Protein AF-A0A538QUZ4-F1 (afdb_monomer_lite)

Radius 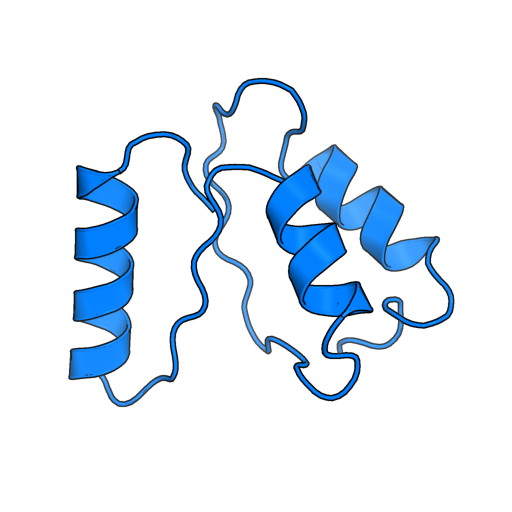of gyration: 12.06 Å; chains: 1; bounding box: 28×19×32 Å

Structure (mmCIF, N/CA/C/O backbone):
data_AF-A0A538QUZ4-F1
#
_entry.id   AF-A0A538QUZ4-F1
#
loop_
_atom_site.group_PDB
_atom_site.id
_atom_site.type_symbol
_atom_site.label_atom_id
_atom_site.label_alt_id
_atom_site.label_comp_id
_atom_site.label_asym_id
_atom_site.label_entity_id
_atom_site.label_seq_id
_atom_site.pdbx_PDB_ins_code
_atom_site.Cartn_x
_atom_site.Cartn_y
_atom_site.Cartn_z
_atom_site.occupancy
_atom_site.B_iso_or_equiv
_atom_site.auth_seq_id
_atom_site.auth_comp_id
_atom_site.auth_asym_id
_atom_site.auth_atom_id
_atom_site.pdbx_PDB_model_num
ATOM 1 N N . MET A 1 1 ? 3.022 -1.826 0.360 1.00 88.50 1 MET A N 1
ATOM 2 C CA . MET A 1 1 ? 3.420 -0.617 1.098 1.00 88.50 1 MET A CA 1
ATOM 3 C C . MET A 1 1 ? 4.908 -0.671 1.203 1.00 88.50 1 MET A C 1
ATOM 5 O O . MET A 1 1 ? 5.410 -1.698 1.643 1.00 88.50 1 MET A O 1
ATOM 9 N N . ASP A 1 2 ? 5.554 0.355 0.690 1.00 86.69 2 ASP A N 1
ATOM 10 C CA . ASP A 1 2 ? 7.000 0.410 0.525 1.00 86.69 2 ASP A CA 1
ATOM 11 C C . ASP A 1 2 ? 7.358 1.887 0.350 1.00 86.69 2 ASP A C 1
ATOM 13 O O . ASP A 1 2 ? 6.659 2.583 -0.402 1.00 86.69 2 ASP A O 1
ATOM 17 N N . ASP A 1 3 ? 8.357 2.383 1.074 1.00 87.69 3 ASP A N 1
ATOM 18 C CA . ASP A 1 3 ? 8.767 3.785 1.011 1.00 87.69 3 ASP A CA 1
ATOM 19 C C . ASP A 1 3 ? 9.543 4.085 -0.280 1.00 87.69 3 ASP A C 1
ATOM 21 O O . ASP A 1 3 ? 9.429 5.191 -0.823 1.00 87.69 3 ASP A O 1
ATOM 25 N N . ASP A 1 4 ? 10.214 3.084 -0.855 1.00 91.25 4 ASP A N 1
ATOM 26 C CA . ASP A 1 4 ? 10.870 3.195 -2.151 1.00 91.25 4 ASP A CA 1
ATOM 27 C C . ASP A 1 4 ? 9.846 3.187 -3.299 1.00 91.25 4 ASP A C 1
ATOM 29 O O . ASP A 1 4 ? 9.086 2.239 -3.525 1.00 91.25 4 ASP A O 1
ATOM 33 N N . ALA A 1 5 ? 9.801 4.289 -4.049 1.00 92.00 5 ALA A N 1
ATOM 34 C CA . ALA A 1 5 ? 8.808 4.476 -5.102 1.00 92.00 5 ALA A CA 1
ATOM 35 C C . ALA A 1 5 ? 8.980 3.506 -6.273 1.00 92.00 5 ALA A C 1
ATOM 37 O O . ALA A 1 5 ? 7.978 3.007 -6.791 1.00 92.00 5 ALA A O 1
ATOM 38 N N . ASP A 1 6 ? 10.222 3.215 -6.654 1.00 94.25 6 ASP A N 1
ATOM 39 C CA . ASP A 1 6 ? 10.521 2.356 -7.796 1.00 94.25 6 ASP A CA 1
ATOM 40 C C . ASP A 1 6 ? 10.122 0.907 -7.493 1.00 94.25 6 ASP A C 1
ATOM 42 O O . ASP A 1 6 ? 9.413 0.276 -8.283 1.00 94.25 6 ASP A O 1
ATOM 46 N N . THR A 1 7 ? 10.478 0.406 -6.308 1.00 92.50 7 THR A N 1
ATOM 47 C CA . THR A 1 7 ? 10.084 -0.924 -5.824 1.00 92.50 7 THR A CA 1
ATOM 48 C C . THR A 1 7 ? 8.567 -1.040 -5.713 1.00 92.50 7 THR A C 1
ATOM 50 O O . THR A 1 7 ? 7.970 -1.985 -6.245 1.00 92.50 7 THR A O 1
ATOM 53 N N . ARG A 1 8 ? 7.910 -0.046 -5.099 1.00 94.06 8 ARG A N 1
ATOM 54 C CA . ARG A 1 8 ? 6.447 -0.011 -4.963 1.00 94.06 8 ARG A CA 1
ATOM 55 C C . ARG A 1 8 ? 5.739 -0.081 -6.315 1.00 94.06 8 ARG A C 1
ATOM 57 O O . ARG A 1 8 ? 4.780 -0.840 -6.459 1.00 94.06 8 ARG A O 1
ATOM 64 N N . MET A 1 9 ? 6.194 0.701 -7.294 1.00 95.06 9 MET A N 1
ATOM 65 C CA . MET A 1 9 ? 5.599 0.736 -8.631 1.00 95.06 9 MET A CA 1
ATOM 66 C C . MET A 1 9 ? 5.873 -0.547 -9.417 1.00 95.06 9 MET A C 1
ATOM 68 O O . MET A 1 9 ? 4.964 -1.059 -10.067 1.00 95.06 9 MET A O 1
ATOM 72 N N . ALA A 1 10 ? 7.080 -1.110 -9.323 1.00 95.94 10 ALA A N 1
ATOM 73 C CA . ALA A 1 10 ? 7.419 -2.366 -9.988 1.00 95.94 10 ALA A CA 1
ATOM 74 C C . ALA A 1 10 ? 6.551 -3.535 -9.491 1.00 95.94 10 ALA A C 1
ATOM 76 O O . ALA A 1 10 ? 6.044 -4.319 -10.295 1.00 95.94 10 ALA A O 1
ATOM 77 N N . ILE A 1 11 ? 6.330 -3.635 -8.175 1.00 94.38 11 ILE A N 1
ATOM 78 C CA . ILE A 1 11 ? 5.462 -4.666 -7.587 1.00 94.38 11 ILE A CA 1
ATOM 79 C C . ILE A 1 11 ? 4.001 -4.447 -7.991 1.00 94.38 11 ILE A C 1
ATOM 81 O O . ILE A 1 11 ? 3.310 -5.413 -8.316 1.00 94.38 11 ILE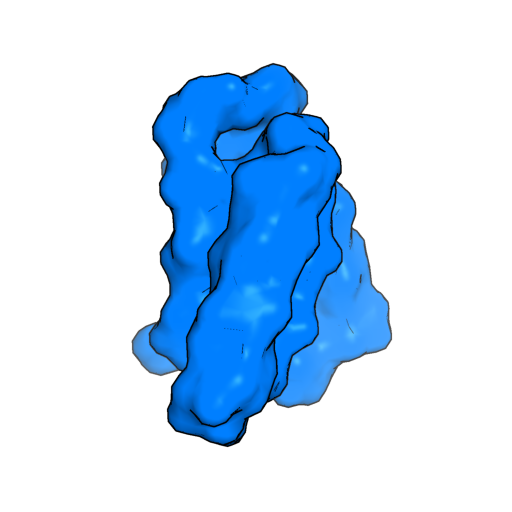 A O 1
ATOM 85 N N . ALA A 1 12 ? 3.524 -3.199 -7.979 1.00 95.38 12 ALA A N 1
ATOM 86 C CA . ALA A 1 12 ? 2.164 -2.882 -8.404 1.00 95.38 12 ALA A CA 1
ATOM 87 C C . ALA A 1 12 ? 1.924 -3.305 -9.858 1.00 95.38 12 ALA A C 1
ATOM 89 O O . ALA A 1 12 ? 0.977 -4.044 -10.118 1.00 95.38 12 ALA A O 1
ATOM 90 N N . GLN A 1 13 ? 2.835 -2.941 -10.766 1.00 96.75 13 GLN A N 1
ATOM 91 C CA . GLN A 1 13 ? 2.751 -3.330 -12.172 1.00 96.75 13 GLN A CA 1
ATOM 92 C C . GLN A 1 13 ? 2.747 -4.853 -12.339 1.00 96.75 13 GLN A C 1
ATOM 94 O O . GLN A 1 13 ? 1.932 -5.387 -13.080 1.00 96.75 13 GLN A O 1
ATOM 99 N N . LEU A 1 14 ? 3.604 -5.572 -11.606 1.00 96.69 14 LEU A N 1
ATOM 100 C CA . LEU A 1 14 ? 3.647 -7.035 -11.659 1.00 96.69 14 LEU A CA 1
ATOM 101 C C . LEU A 1 14 ? 2.314 -7.678 -11.240 1.00 96.69 14 LEU A C 1
ATOM 103 O O . LEU A 1 14 ? 1.886 -8.670 -11.831 1.00 96.69 14 LEU A O 1
ATOM 107 N N . LEU A 1 15 ? 1.663 -7.141 -10.205 1.00 95.38 15 LEU A N 1
ATOM 108 C CA . LEU A 1 15 ? 0.363 -7.629 -9.743 1.00 95.38 15 LEU A CA 1
ATOM 109 C C . LEU A 1 15 ? -0.745 -7.316 -10.751 1.00 95.38 15 LEU A C 1
ATOM 111 O O . LEU A 1 15 ? -1.591 -8.175 -11.005 1.00 95.38 15 LEU A O 1
ATOM 115 N N . GLU A 1 16 ? -0.721 -6.123 -11.341 1.00 96.12 16 GLU A N 1
ATOM 116 C CA . GLU A 1 16 ? -1.660 -5.723 -12.390 1.00 96.12 16 GLU A CA 1
ATOM 117 C C . GLU A 1 16 ? -1.519 -6.586 -13.646 1.00 96.12 16 GLU A C 1
ATOM 119 O O . GLU A 1 16 ? -2.520 -7.088 -14.160 1.00 96.12 16 GLU A O 1
ATOM 124 N N . ASP A 1 17 ? -0.287 -6.862 -14.079 1.00 97.31 17 ASP A N 1
ATOM 125 C CA . ASP A 1 17 ? 0.008 -7.752 -15.207 1.00 97.31 17 ASP A CA 1
ATOM 126 C C . ASP A 1 17 ? -0.474 -9.190 -14.945 1.00 97.31 17 ASP A C 1
ATOM 128 O O . ASP A 1 17 ? -0.882 -9.903 -15.864 1.00 97.31 17 ASP A O 1
ATOM 132 N N . ALA A 1 18 ? -0.479 -9.616 -13.679 1.00 96.25 18 ALA A N 1
ATOM 133 C CA . ALA A 1 18 ? -1.032 -10.897 -13.247 1.00 96.25 18 ALA A CA 1
ATOM 134 C C . ALA A 1 18 ? -2.571 -10.891 -13.095 1.00 96.25 18 ALA A C 1
ATOM 136 O O . ALA A 1 18 ? -3.153 -11.914 -12.726 1.00 96.25 18 ALA A O 1
ATOM 137 N N . GLY A 1 19 ? -3.241 -9.773 -13.396 1.00 96.19 19 GLY A N 1
ATOM 138 C CA . GLY A 1 19 ? -4.698 -9.628 -13.369 1.00 96.19 19 GLY A CA 1
ATOM 139 C C . GLY A 1 19 ? -5.281 -9.250 -12.006 1.00 96.19 19 GLY A C 1
ATOM 140 O O . GLY A 1 19 ? -6.499 -9.325 -11.824 1.00 96.19 19 GLY A O 1
ATOM 141 N N . TYR A 1 20 ? -4.445 -8.856 -11.044 1.00 94.50 20 TYR A N 1
ATOM 142 C CA . TYR A 1 20 ? -4.900 -8.342 -9.754 1.00 94.50 20 TYR A CA 1
ATOM 143 C C . TYR A 1 20 ? -5.099 -6.828 -9.804 1.00 94.50 20 TYR A C 1
ATOM 145 O O . TYR A 1 20 ? -4.503 -6.124 -10.610 1.00 94.50 20 TYR A O 1
ATOM 153 N N . HIS A 1 21 ? -5.917 -6.307 -8.894 1.00 91.69 21 HIS A N 1
ATOM 154 C CA . HIS A 1 21 ? -5.971 -4.872 -8.652 1.00 91.69 21 HIS A CA 1
ATOM 155 C C . HIS A 1 21 ? -4.991 -4.513 -7.533 1.00 91.69 21 HIS A C 1
ATOM 157 O O . HIS A 1 21 ? -5.109 -5.037 -6.421 1.00 91.69 21 HIS A O 1
ATOM 163 N N . ALA A 1 22 ? -4.024 -3.645 -7.827 1.00 92.75 22 ALA A N 1
ATOM 164 C CA . ALA A 1 22 ? -3.029 -3.200 -6.863 1.00 92.75 22 ALA A CA 1
ATOM 165 C C . ALA A 1 22 ? -3.399 -1.825 -6.289 1.00 92.75 22 ALA A C 1
ATOM 167 O O . ALA A 1 22 ? -3.697 -0.884 -7.017 1.00 92.75 22 ALA A O 1
ATOM 168 N N . LEU A 1 23 ? -3.340 -1.704 -4.962 1.00 92.88 23 LEU A N 1
ATOM 169 C CA . LEU A 1 23 ? -3.403 -0.426 -4.255 1.00 92.88 23 LEU A CA 1
ATOM 170 C C . LEU A 1 23 ? -2.038 -0.166 -3.626 1.00 92.88 23 LEU A C 1
ATOM 172 O O . LEU A 1 23 ? -1.493 -1.026 -2.926 1.00 92.88 23 LEU A O 1
ATOM 176 N N . THR A 1 24 ? -1.488 1.018 -3.863 1.00 93.75 24 THR A N 1
ATOM 177 C CA . THR A 1 24 ? -0.165 1.401 -3.370 1.00 93.75 24 THR A CA 1
ATOM 178 C C . THR A 1 24 ? -0.273 2.445 -2.272 1.00 93.75 24 THR A C 1
ATOM 180 O O . THR A 1 24 ? -1.068 3.370 -2.377 1.00 93.75 24 THR A O 1
ATOM 183 N N . ALA A 1 25 ? 0.582 2.319 -1.264 1.00 91.94 25 ALA A N 1
ATOM 184 C CA . ALA A 1 25 ? 0.824 3.332 -0.245 1.00 91.94 25 ALA A CA 1
ATOM 185 C C . ALA A 1 25 ? 2.327 3.365 0.057 1.00 91.94 25 ALA A C 1
ATOM 187 O O . ALA A 1 25 ? 2.988 2.321 -0.007 1.00 91.94 25 ALA A O 1
ATOM 188 N N . SER A 1 26 ? 2.847 4.551 0.344 1.00 90.06 26 SER A N 1
ATOM 189 C CA . SER A 1 26 ? 4.241 4.820 0.696 1.00 90.06 26 SER A CA 1
ATOM 190 C C . SER A 1 26 ? 4.569 4.473 2.149 1.00 90.06 26 SER A C 1
ATOM 192 O O . SER A 1 26 ? 5.707 4.140 2.449 1.00 90.06 26 SER A O 1
ATOM 194 N N . ASP A 1 27 ? 3.575 4.469 3.040 1.00 88.62 27 ASP A N 1
ATOM 195 C CA . ASP A 1 27 ? 3.722 4.012 4.421 1.00 88.62 27 ASP A CA 1
ATOM 196 C C . ASP A 1 27 ? 2.401 3.456 4.996 1.00 88.62 27 ASP A C 1
ATOM 198 O O . ASP A 1 27 ? 1.361 3.400 4.326 1.00 88.62 27 ASP A O 1
ATOM 202 N N . GLY A 1 28 ? 2.444 3.008 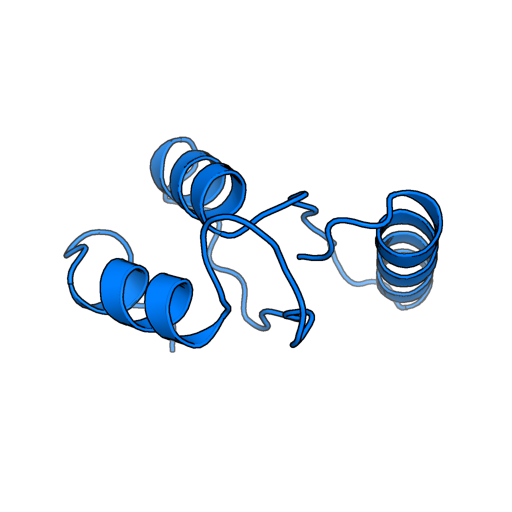6.256 1.00 87.25 28 GLY A N 1
ATOM 203 C CA . GLY A 1 28 ? 1.272 2.474 6.953 1.00 87.25 28 GLY A CA 1
ATOM 204 C C . GLY A 1 28 ? 0.180 3.509 7.261 1.00 87.25 28 GLY A C 1
ATOM 205 O O . GLY A 1 28 ? -0.992 3.139 7.353 1.00 87.25 28 GLY A O 1
ATOM 206 N N . LEU A 1 29 ? 0.517 4.795 7.404 1.00 88.50 29 LEU A N 1
ATOM 207 C CA . LEU A 1 29 ? -0.462 5.851 7.682 1.00 88.50 29 LEU A CA 1
ATOM 208 C C . LEU A 1 29 ? -1.291 6.167 6.438 1.00 88.50 29 LEU A C 1
ATOM 210 O O . LEU A 1 29 ? -2.521 6.197 6.523 1.00 88.50 29 LEU A O 1
ATOM 214 N N . GLU A 1 30 ? -0.633 6.334 5.290 1.00 90.00 30 GLU A N 1
ATOM 215 C CA . GLU A 1 30 ? -1.301 6.539 4.002 1.00 90.00 30 GLU A CA 1
ATOM 216 C C . GLU A 1 30 ? -2.238 5.367 3.694 1.00 90.00 30 GLU A C 1
ATOM 218 O O . GLU A 1 30 ? -3.390 5.559 3.302 1.00 90.00 30 GLU A O 1
ATOM 223 N N . ALA A 1 31 ? -1.795 4.138 3.958 1.00 89.81 31 ALA A N 1
ATOM 224 C CA . ALA A 1 31 ? -2.638 2.973 3.760 1.00 89.81 31 ALA A CA 1
ATOM 225 C C . ALA A 1 31 ? -3.896 2.961 4.636 1.00 89.81 31 ALA A C 1
ATOM 227 O O . ALA A 1 31 ? -4.978 2.620 4.154 1.00 89.81 31 ALA A O 1
ATOM 228 N N . LEU A 1 32 ? -3.781 3.322 5.919 1.00 88.94 32 LEU A N 1
ATOM 229 C CA . LEU A 1 32 ? -4.948 3.443 6.796 1.00 88.94 32 LEU A CA 1
ATOM 230 C C . LEU A 1 32 ? -5.894 4.542 6.303 1.00 88.94 32 LEU A C 1
ATOM 232 O O . LEU A 1 32 ? -7.110 4.368 6.360 1.00 88.94 32 LEU A O 1
ATOM 236 N N . GLU A 1 33 ? -5.361 5.656 5.799 1.00 90.19 33 GLU A N 1
ATOM 237 C CA . GLU A 1 33 ? -6.173 6.732 5.234 1.00 90.19 33 GLU A CA 1
ATOM 238 C C . GLU A 1 33 ? -6.942 6.279 3.986 1.00 90.19 33 GLU A C 1
ATOM 240 O O . GLU A 1 33 ? -8.147 6.526 3.903 1.00 90.19 33 GLU A O 1
ATOM 245 N N . ILE A 1 34 ? -6.292 5.560 3.063 1.00 89.62 34 ILE A N 1
ATOM 246 C CA . ILE A 1 34 ? -6.943 4.970 1.882 1.00 89.62 34 ILE A CA 1
ATOM 247 C C . ILE A 1 34 ? -8.085 4.044 2.315 1.00 89.62 34 ILE A C 1
ATOM 249 O O . ILE A 1 34 ? -9.217 4.194 1.853 1.00 89.62 34 ILE A O 1
ATOM 253 N N . LEU A 1 35 ? -7.821 3.130 3.253 1.00 88.00 35 LEU A N 1
ATOM 254 C CA . LEU A 1 35 ? -8.824 2.176 3.730 1.00 88.00 35 LEU A CA 1
ATOM 255 C C . LEU A 1 35 ? -10.013 2.850 4.435 1.00 88.00 35 LEU A C 1
ATOM 257 O O . LEU A 1 35 ? -11.138 2.364 4.334 1.00 88.00 35 LEU A O 1
ATOM 261 N N . ARG A 1 36 ? -9.787 3.972 5.129 1.00 87.88 36 ARG A N 1
ATOM 262 C CA . ARG A 1 36 ? -10.857 4.767 5.758 1.00 87.88 36 ARG A CA 1
ATOM 263 C C . ARG A 1 36 ? -11.670 5.564 4.747 1.00 87.88 36 ARG A C 1
ATOM 265 O O . ARG A 1 36 ? -12.887 5.654 4.880 1.00 87.88 36 ARG A O 1
ATOM 272 N N . ARG A 1 37 ? -11.015 6.162 3.747 1.00 89.25 37 ARG A N 1
ATOM 273 C CA . ARG A 1 37 ? -11.691 6.927 2.684 1.00 89.25 37 ARG A CA 1
ATOM 274 C C . ARG A 1 37 ? -12.535 6.031 1.795 1.00 89.25 37 ARG A C 1
ATOM 276 O O . ARG A 1 37 ? -13.593 6.452 1.331 1.00 89.25 37 ARG A O 1
ATOM 283 N N . GLU A 1 38 ? -12.102 4.791 1.612 1.00 85.69 38 GLU A N 1
ATOM 284 C CA . GLU A 1 38 ? -12.795 3.814 0.788 1.00 85.69 38 GLU A CA 1
ATOM 285 C C . GLU A 1 38 ? -13.086 2.517 1.559 1.00 85.69 38 GLU A C 1
ATOM 287 O O . GLU A 1 38 ? -12.494 1.476 1.281 1.00 85.69 38 GLU A O 1
ATOM 292 N N . PRO A 1 39 ? -14.077 2.510 2.473 1.00 79.25 39 PRO A N 1
ATOM 293 C CA . PRO A 1 39 ? -14.365 1.355 3.335 1.00 79.25 39 PRO A CA 1
ATOM 294 C C . PRO A 1 39 ? -14.780 0.083 2.580 1.00 79.25 39 PRO A C 1
ATOM 296 O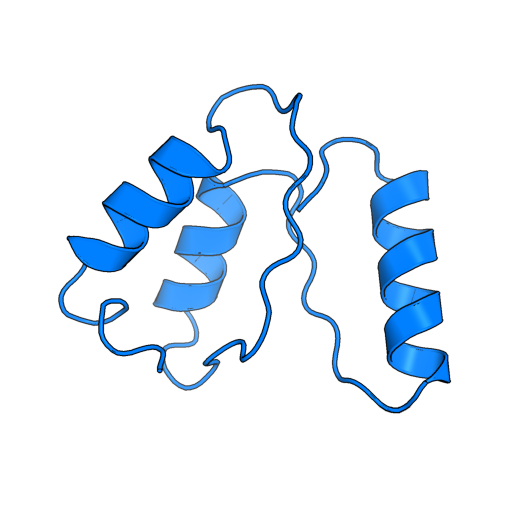 O . PRO A 1 39 ? -14.803 -1.013 3.143 1.00 79.25 39 PRO A O 1
ATOM 299 N N . ARG A 1 40 ? -15.170 0.227 1.306 1.00 81.56 40 ARG A N 1
ATOM 300 C CA . ARG A 1 40 ? -15.507 -0.889 0.411 1.00 81.56 40 ARG A CA 1
ATOM 301 C C . ARG A 1 40 ? -14.263 -1.596 -0.124 1.00 81.56 40 ARG A C 1
ATOM 303 O O . ARG A 1 40 ? -14.370 -2.760 -0.505 1.00 81.56 40 ARG A O 1
ATOM 310 N N . LEU A 1 41 ? -13.112 -0.923 -0.146 1.00 80.94 41 LEU A N 1
ATOM 311 C CA . LEU A 1 41 ? -11.839 -1.541 -0.483 1.00 80.94 41 LEU A CA 1
ATOM 312 C C . LEU A 1 41 ? -11.425 -2.449 0.675 1.00 80.94 41 LEU A C 1
ATOM 314 O O . LEU A 1 41 ? -11.084 -2.015 1.775 1.00 80.94 41 LEU A O 1
ATOM 318 N N . ARG A 1 42 ? -11.497 -3.753 0.419 1.00 80.06 42 ARG A N 1
ATOM 319 C CA . ARG A 1 42 ? -11.075 -4.807 1.340 1.00 80.06 42 ARG A CA 1
ATOM 320 C C . ARG A 1 42 ? -9.947 -5.589 0.679 1.00 80.06 42 ARG A C 1
ATOM 322 O O . ARG A 1 42 ? -10.235 -6.527 -0.066 1.00 80.06 42 ARG A O 1
ATOM 329 N N . PRO A 1 43 ? -8.678 -5.197 0.889 1.00 84.00 43 PRO A N 1
ATOM 330 C CA . PRO A 1 43 ? -7.567 -5.934 0.313 1.00 84.00 43 PRO A CA 1
ATOM 331 C C . PRO A 1 43 ? -7.567 -7.364 0.859 1.00 84.00 43 PRO A C 1
ATOM 333 O O . PRO A 1 43 ? -7.629 -7.580 2.070 1.00 84.00 43 PRO A O 1
ATOM 336 N N . SER A 1 44 ? -7.504 -8.338 -0.048 1.00 85.50 44 SER A N 1
ATOM 337 C CA . SER A 1 44 ? -7.359 -9.761 0.293 1.00 85.50 44 SER A CA 1
ATOM 338 C C . SER A 1 44 ? -5.914 -10.129 0.638 1.00 85.50 44 SER A C 1
ATOM 340 O O . SER A 1 44 ? -5.664 -11.162 1.249 1.00 85.50 44 SER A O 1
ATOM 342 N N . LEU A 1 45 ? -4.961 -9.283 0.240 1.00 85.62 45 LEU A N 1
ATOM 343 C CA . LEU A 1 45 ? -3.543 -9.412 0.534 1.00 85.62 45 LEU A CA 1
ATOM 344 C C . LEU A 1 45 ? -2.962 -8.024 0.786 1.00 85.62 45 LEU A C 1
ATOM 346 O O . LEU A 1 45 ? -3.271 -7.073 0.069 1.00 85.62 45 LEU A O 1
ATOM 350 N N . VAL A 1 46 ? -2.091 -7.927 1.786 1.00 87.50 46 VAL A N 1
ATOM 351 C CA . VAL A 1 46 ? -1.312 -6.724 2.061 1.00 87.50 46 VAL A CA 1
ATOM 352 C C . VAL A 1 46 ? 0.165 -7.095 2.017 1.00 87.50 46 VAL A C 1
ATOM 354 O O . VAL A 1 46 ? 0.632 -7.890 2.830 1.00 87.50 46 VAL A O 1
ATOM 357 N N . LEU A 1 47 ? 0.892 -6.521 1.059 1.00 87.69 47 LEU A N 1
ATOM 358 C CA . LEU A 1 47 ? 2.348 -6.617 0.969 1.00 87.69 47 LEU A CA 1
ATOM 359 C C . LEU A 1 47 ? 2.955 -5.428 1.713 1.00 87.69 47 LEU A C 1
ATOM 361 O O . LEU A 1 47 ? 2.626 -4.278 1.414 1.00 87.69 47 LEU A O 1
ATOM 365 N N . LEU A 1 48 ? 3.801 -5.712 2.696 1.00 83.81 48 LEU A N 1
ATOM 366 C CA . LEU A 1 48 ? 4.427 -4.729 3.576 1.00 83.81 48 LEU A CA 1
ATOM 367 C C . LEU A 1 48 ? 5.935 -4.883 3.462 1.00 83.81 48 LEU A C 1
ATOM 369 O O . LEU A 1 48 ? 6.434 -5.995 3.656 1.00 83.81 48 LEU A O 1
ATOM 373 N N . ASP A 1 49 ? 6.633 -3.786 3.195 1.00 80.19 49 ASP A N 1
ATOM 374 C CA . ASP A 1 49 ? 8.066 -3.750 3.416 1.00 80.19 49 ASP A CA 1
ATOM 375 C C . ASP A 1 49 ? 8.375 -3.805 4.924 1.00 80.19 49 ASP A C 1
ATOM 377 O O . ASP A 1 49 ? 7.609 -3.347 5.781 1.00 80.19 49 ASP A O 1
ATOM 381 N N . VAL A 1 50 ? 9.485 -4.458 5.255 1.00 68.38 50 VAL A N 1
ATOM 382 C CA . VAL A 1 50 ? 9.921 -4.699 6.631 1.00 68.38 50 VAL A CA 1
ATOM 383 C C . VAL A 1 50 ? 10.600 -3.457 7.216 1.00 68.38 50 VAL A C 1
ATOM 385 O O . VAL A 1 50 ? 10.619 -3.314 8.440 1.00 68.38 50 VAL A O 1
ATOM 388 N N . MET A 1 51 ? 11.129 -2.558 6.380 1.00 67.00 51 MET A N 1
ATOM 389 C CA . MET A 1 51 ? 11.992 -1.450 6.788 1.00 67.00 51 MET A CA 1
ATOM 390 C C . MET A 1 51 ? 11.428 -0.084 6.369 1.00 67.00 51 MET A C 1
ATOM 392 O O . MET A 1 51 ? 12.121 0.703 5.742 1.00 67.00 51 MET A O 1
ATOM 396 N N . MET A 1 52 ? 10.209 0.249 6.803 1.00 66.12 52 MET A N 1
ATOM 397 C CA . MET A 1 52 ? 9.619 1.572 6.550 1.00 66.12 52 MET A CA 1
ATOM 398 C C . MET A 1 52 ? 9.855 2.568 7.707 1.00 66.12 52 MET A C 1
ATOM 400 O O . MET A 1 52 ? 9.760 2.187 8.881 1.00 66.12 52 MET A O 1
ATOM 404 N N . PRO A 1 53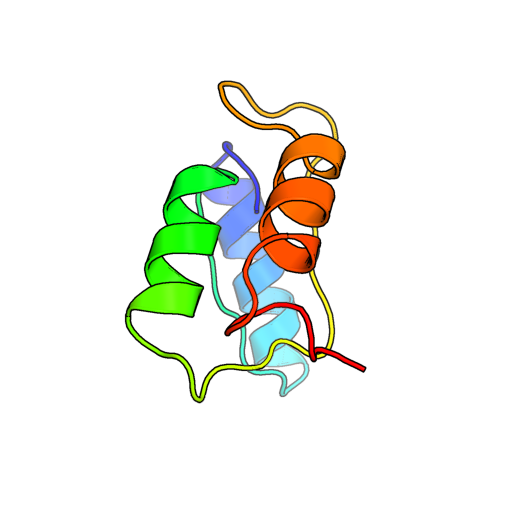 ? 10.090 3.866 7.426 1.00 60.12 53 PRO A N 1
ATOM 405 C CA . PRO A 1 53 ? 9.982 4.929 8.422 1.00 60.12 53 PRO A CA 1
ATOM 406 C C . PRO A 1 53 ? 8.518 5.157 8.859 1.00 60.12 53 PRO A C 1
ATOM 408 O O . PRO A 1 53 ? 7.569 4.814 8.160 1.00 60.12 53 PRO A O 1
ATOM 411 N N . ASN A 1 54 ? 8.329 5.789 10.023 1.00 69.25 54 ASN A N 1
ATOM 412 C CA . ASN A 1 54 ? 7.041 6.207 10.614 1.00 69.25 54 ASN A CA 1
ATOM 413 C C . ASN A 1 54 ? 6.132 5.094 11.159 1.00 69.25 54 ASN A C 1
ATOM 415 O O . ASN A 1 54 ? 5.791 5.128 12.343 1.00 69.25 54 ASN A O 1
ATOM 419 N N . MET A 1 55 ? 5.708 4.146 10.322 1.00 74.62 55 MET A N 1
ATOM 420 C CA . MET A 1 55 ? 4.802 3.069 10.727 1.00 74.62 55 MET A CA 1
ATOM 421 C C . MET A 1 55 ? 5.156 1.766 10.017 1.00 74.62 55 MET A C 1
ATOM 423 O O . MET A 1 55 ? 4.973 1.640 8.808 1.00 74.62 55 MET A O 1
ATOM 427 N N . ASP A 1 56 ? 5.611 0.783 10.791 1.00 74.38 56 ASP A N 1
ATOM 428 C CA . ASP A 1 56 ? 5.928 -0.544 10.272 1.00 74.38 56 ASP A CA 1
ATOM 429 C C . ASP A 1 56 ? 4.666 -1.403 10.050 1.00 74.38 56 ASP A C 1
ATOM 431 O O . ASP A 1 56 ? 3.551 -1.088 10.488 1.00 74.38 56 ASP A O 1
ATOM 435 N N . GLY A 1 57 ? 4.836 -2.547 9.383 1.00 75.94 57 GLY A N 1
ATOM 436 C CA . GLY A 1 57 ? 3.723 -3.446 9.081 1.00 75.94 57 GLY A CA 1
ATOM 437 C C . GLY A 1 57 ? 3.031 -4.067 10.300 1.00 75.94 57 GLY A C 1
ATOM 438 O O . GLY A 1 57 ? 1.859 -4.446 10.210 1.00 75.94 57 GLY A O 1
ATOM 439 N N . LYS A 1 58 ? 3.700 -4.151 11.458 1.00 79.88 58 LYS A N 1
ATOM 440 C CA . LYS A 1 58 ? 3.073 -4.643 12.695 1.00 79.88 58 LYS A CA 1
ATOM 441 C C . LYS A 1 58 ? 2.161 -3.577 13.284 1.00 79.88 58 LYS A C 1
ATOM 443 O O . LYS A 1 58 ? 1.033 -3.893 13.657 1.00 79.88 58 LYS A O 1
ATOM 448 N N . GLN A 1 59 ? 2.629 -2.332 13.335 1.00 85.56 59 GLN A N 1
ATOM 449 C CA . GLN A 1 59 ? 1.847 -1.188 13.793 1.00 85.56 59 GLN A CA 1
ATOM 450 C C . GLN A 1 59 ? 0.626 -0.964 12.896 1.00 85.56 59 GLN A C 1
ATOM 452 O O . GLN A 1 59 ? -0.477 -0.803 13.419 1.00 85.56 59 GLN A O 1
ATOM 457 N N . PHE A 1 60 ? 0.792 -1.054 11.571 1.00 87.00 60 PHE A N 1
ATOM 458 C CA . PHE A 1 60 ? -0.321 -1.013 10.618 1.00 87.00 60 PHE A CA 1
ATOM 459 C C . PHE A 1 60 ? -1.372 -2.085 10.934 1.00 87.00 60 PHE A C 1
ATOM 461 O O . PHE A 1 60 ? -2.556 -1.779 11.080 1.00 87.00 60 PHE A O 1
ATOM 468 N N . ARG A 1 61 ? -0.945 -3.347 11.090 1.00 84.44 61 ARG A N 1
ATOM 469 C CA . ARG A 1 61 ? -1.861 -4.464 11.356 1.00 84.44 61 ARG A CA 1
ATOM 470 C C . ARG A 1 61 ? -2.596 -4.304 12.684 1.00 84.44 61 ARG A C 1
ATOM 472 O O . ARG A 1 61 ? -3.779 -4.624 12.762 1.00 84.44 61 ARG A O 1
ATOM 479 N N . GLU A 1 62 ? -1.918 -3.825 13.722 1.00 86.12 62 GLU A N 1
ATOM 480 C CA . GLU A 1 62 ? -2.550 -3.568 15.017 1.00 86.12 62 GLU A CA 1
ATOM 481 C C . GLU A 1 62 ? -3.613 -2.468 14.906 1.00 86.12 62 GLU A C 1
ATOM 483 O O . GLU A 1 62 ? -4.752 -2.667 15.328 1.00 86.12 62 GLU A O 1
ATOM 488 N N . GLN A 1 63 ? -3.288 -1.348 14.253 1.00 85.44 63 GLN A N 1
ATOM 489 C CA . GLN A 1 63 ? -4.242 -0.261 14.013 1.00 85.44 63 GLN A CA 1
ATOM 490 C C . GLN A 1 63 ? -5.438 -0.723 13.175 1.00 85.44 63 GLN A C 1
ATOM 492 O O . GLN A 1 63 ? -6.578 -0.427 13.522 1.00 85.44 63 GLN A O 1
ATOM 497 N N . GLN A 1 64 ? -5.201 -1.512 12.125 1.00 83.19 64 GLN A N 1
ATOM 498 C CA . GLN A 1 64 ? -6.262 -2.083 11.296 1.00 83.19 64 GLN A CA 1
ATOM 499 C C . GLN A 1 64 ? -7.211 -2.984 12.105 1.00 83.19 64 GLN A C 1
ATOM 501 O O . GLN A 1 64 ? -8.412 -2.977 11.856 1.00 83.19 64 GLN A O 1
ATOM 506 N N . ARG A 1 65 ? -6.699 -3.758 13.076 1.00 81.62 65 ARG A N 1
ATOM 507 C CA . ARG A 1 65 ? -7.533 -4.617 13.940 1.00 81.62 65 ARG A CA 1
ATOM 508 C C . ARG A 1 65 ? -8.342 -3.826 14.961 1.00 81.62 65 ARG A C 1
ATOM 510 O O . ARG A 1 65 ? -9.464 -4.225 15.265 1.00 81.62 65 ARG A O 1
ATOM 517 N N . LEU A 1 66 ? -7.765 -2.760 15.513 1.00 82.06 66 LEU A N 1
ATOM 518 C CA . LEU A 1 66 ? -8.435 -1.890 16.482 1.00 82.06 66 LEU A CA 1
ATOM 519 C C . LEU A 1 66 ? -9.516 -1.024 15.830 1.00 82.06 66 LEU A C 1
ATOM 521 O O . LEU A 1 66 ? -10.505 -0.679 16.476 1.00 82.06 66 LEU A O 1
ATOM 525 N N . ASP A 1 67 ? -9.342 -0.687 14.556 1.00 77.81 67 ASP A N 1
ATOM 526 C CA . ASP A 1 67 ? -10.313 0.075 13.788 1.00 77.81 67 ASP A CA 1
ATOM 527 C C . ASP A 1 67 ? -11.534 -0.812 13.474 1.00 77.81 67 ASP A C 1
ATOM 529 O O . ASP A 1 67 ? -11.477 -1.726 12.652 1.00 77.81 67 ASP A O 1
ATOM 533 N N . ALA A 1 68 ? -12.653 -0.575 14.167 1.00 68.06 68 ALA A N 1
ATOM 534 C CA . ALA A 1 68 ? -13.868 -1.390 14.070 1.00 68.06 68 ALA A CA 1
ATOM 535 C C . ALA A 1 68 ? -14.456 -1.445 12.646 1.00 68.06 68 ALA A C 1
ATOM 537 O O . ALA A 1 68 ? -15.175 -2.394 12.313 1.00 68.06 68 ALA A O 1
ATOM 538 N N . GLU A 1 69 ? -14.135 -0.456 11.807 1.00 69.31 69 GLU A N 1
ATOM 539 C CA . GLU A 1 69 ? -14.535 -0.407 10.404 1.00 69.31 69 GLU A CA 1
ATOM 540 C C . GLU A 1 69 ? -13.565 -1.159 9.484 1.00 69.31 69 GLU A C 1
ATOM 542 O O . GLU A 1 69 ? -13.966 -1.536 8.383 1.00 69.31 69 GLU A O 1
ATOM 547 N N . LEU A 1 70 ? -12.327 -1.436 9.912 1.00 70.69 70 LEU A N 1
ATOM 548 C CA . LEU A 1 70 ? -11.300 -2.146 9.131 1.00 70.69 70 LEU A CA 1
ATOM 549 C C . LEU A 1 70 ? -10.991 -3.561 9.644 1.00 70.69 70 LEU A C 1
ATOM 551 O O . LEU A 1 70 ? -10.534 -4.402 8.872 1.00 70.69 70 LEU A O 1
ATOM 555 N N . GLY A 1 71 ? -11.305 -3.868 10.904 1.00 59.53 71 GLY A N 1
ATOM 556 C CA . GLY A 1 71 ? -10.977 -5.124 11.590 1.00 59.53 71 GLY A CA 1
ATOM 557 C C . GLY A 1 71 ? -11.726 -6.367 11.094 1.00 59.53 71 GLY A C 1
ATOM 558 O O . GLY A 1 71 ? -11.605 -7.437 11.689 1.00 59.53 71 GLY A O 1
ATOM 559 N N . ARG A 1 72 ? -12.502 -6.247 10.010 1.00 56.62 72 ARG A N 1
ATOM 560 C CA . ARG A 1 72 ? -13.187 -7.349 9.319 1.00 56.62 72 ARG A CA 1
ATOM 561 C C . ARG A 1 72 ? -12.626 -7.543 7.905 1.00 56.62 72 ARG A C 1
ATOM 563 O O . ARG A 1 72 ? -13.387 -7.532 6.940 1.00 56.62 72 ARG A O 1
ATOM 570 N N . SER A 1 73 ? -11.311 -7.687 7.772 1.00 49.2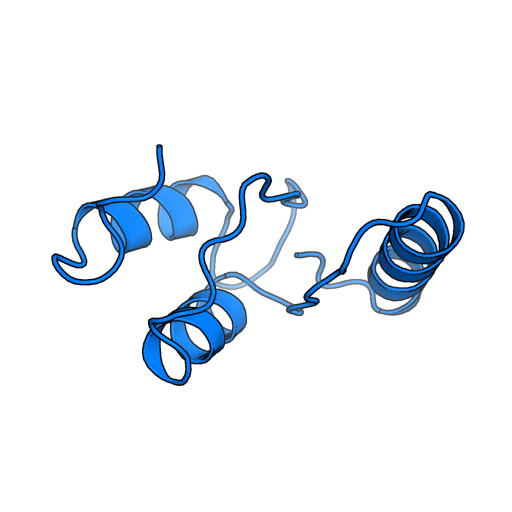5 73 SER A N 1
ATOM 571 C CA . SER A 1 73 ? -10.738 -8.362 6.600 1.00 49.25 73 SER A CA 1
ATOM 572 C C . SER A 1 73 ? -10.581 -9.851 6.948 1.00 49.25 73 SER A C 1
ATOM 574 O O . SER A 1 73 ? -10.091 -10.131 8.046 1.00 49.25 73 SER A O 1
ATOM 576 N N . PRO A 1 74 ? -11.066 -10.784 6.107 1.00 44.59 74 PRO A N 1
ATOM 577 C CA . PRO A 1 74 ? -10.911 -12.223 6.330 1.00 44.59 74 PRO A CA 1
ATOM 578 C C . PRO A 1 74 ? -9.444 -12.670 6.340 1.00 44.59 74 PRO A C 1
ATOM 580 O O . PRO A 1 74 ? -8.603 -11.976 5.725 1.00 44.59 74 PRO A O 1
#

Sequence (74 aa):
MDDDADTRMAIAQLLEDAGYHALTASDGLEALEILRREPRLRPSLVLLDVMMPNMDGKQFREQQRLDAELGRSP

Secondary structure (DSSP, 8-state):
--S-HHHHHHHHHHHHHTTPPP---SSHHHHHHHHHH-TT---S-----SS-SS--HHHHHHHHHHSTTTS---

pLDDT: mean 84.01, std 11.41, range [44.59, 97.31]

Foldseek 3Di:
DALDPVVQVVVCVVCVVVVHHDDGDNALVRVVVVCVVCLVDQDLDDDFDQDHPPAGPVNSVVVLCVPPSRVPRD